Protein AF-A0AAN8P6S6-F1 (afdb_monomer_lite)

InterPro domains:
  IPR006800 Pellino family [PTHR12098] (1-73)
  IPR048335 Pellino, RING domain [PF20723] (1-73)

Structure (mmCIF, N/CA/C/O backbone):
data_AF-A0AAN8P6S6-F1
#
_entry.id   AF-A0AAN8P6S6-F1
#
loop_
_atom_site.group_PDB
_atom_site.id
_atom_site.type_symbol
_atom_site.label_atom_id
_atom_site.label_alt_id
_atom_site.label_comp_id
_atom_site.label_asym_id
_atom_site.label_entity_id
_atom_site.label_seq_id
_atom_site.pdbx_PDB_ins_code
_atom_site.Cartn_x
_atom_site.Cartn_y
_atom_site.Cartn_z
_atom_site.occupancy
_atom_site.B_iso_or_equiv
_atom_site.auth_seq_id
_atom_site.auth_comp_id
_atom_site.auth_asym_id
_atom_site.auth_atom_id
_atom_site.pdbx_PDB_model_num
ATOM 1 N N . MET A 1 1 ? 11.545 -2.018 9.851 1.00 45.41 1 MET A N 1
ATOM 2 C CA . MET A 1 1 ? 10.663 -2.284 8.690 1.00 45.41 1 MET A CA 1
ATOM 3 C C . MET A 1 1 ? 9.993 -3.631 8.914 1.00 45.41 1 MET A C 1
ATOM 5 O O . MET A 1 1 ? 10.685 -4.524 9.376 1.00 45.41 1 MET A O 1
ATOM 9 N N . GLY A 1 2 ? 8.686 -3.769 8.664 1.00 50.09 2 GLY A N 1
ATOM 10 C CA . GLY A 1 2 ? 8.011 -5.082 8.684 1.00 50.09 2 GLY A CA 1
ATOM 11 C C . GLY A 1 2 ? 7.575 -5.629 10.051 1.00 50.09 2 GLY A C 1
ATOM 12 O O . GLY A 1 2 ? 7.358 -6.824 10.173 1.00 50.09 2 GLY A O 1
ATOM 13 N N . ILE A 1 3 ? 7.453 -4.784 11.080 1.00 53.88 3 ILE A N 1
ATOM 14 C CA . ILE A 1 3 ? 6.945 -5.206 12.405 1.00 53.88 3 ILE A CA 1
ATOM 15 C C . ILE A 1 3 ? 5.414 -5.212 12.478 1.00 53.88 3 ILE A C 1
ATOM 17 O O . ILE A 1 3 ? 4.843 -5.667 13.464 1.00 53.88 3 ILE A O 1
ATOM 21 N N . GLU A 1 4 ? 4.749 -4.698 11.445 1.00 57.47 4 GLU A N 1
ATOM 22 C CA . GLU A 1 4 ? 3.303 -4.791 11.330 1.00 57.47 4 GLU A CA 1
ATOM 23 C C . GLU A 1 4 ? 2.937 -6.124 10.689 1.00 57.47 4 GLU A C 1
ATOM 25 O O . GLU A 1 4 ? 3.529 -6.497 9.670 1.00 57.47 4 GLU A O 1
ATOM 30 N N . PRO A 1 5 ? 1.977 -6.850 11.270 1.00 57.09 5 PRO A N 1
ATOM 31 C CA . PRO A 1 5 ? 1.565 -8.118 10.714 1.00 57.09 5 PRO A CA 1
ATOM 32 C C . PRO A 1 5 ? 0.935 -7.896 9.333 1.00 57.09 5 PRO A C 1
ATOM 34 O O . PRO A 1 5 ? 0.168 -6.957 9.125 1.00 57.09 5 PRO A O 1
ATOM 37 N N . ALA A 1 6 ? 1.247 -8.790 8.392 1.00 54.88 6 ALA A N 1
ATOM 38 C CA . ALA A 1 6 ? 0.648 -8.811 7.051 1.00 54.88 6 ALA A CA 1
ATOM 39 C C . ALA A 1 6 ? -0.857 -9.141 7.065 1.00 54.88 6 ALA A C 1
ATOM 41 O O . ALA A 1 6 ? -1.540 -9.052 6.046 1.00 54.88 6 ALA A O 1
ATOM 42 N N . PHE A 1 7 ? -1.361 -9.546 8.230 1.00 51.72 7 PHE A N 1
ATOM 43 C CA . PHE A 1 7 ? -2.722 -9.976 8.497 1.00 51.72 7 PHE A CA 1
ATOM 44 C C . PHE A 1 7 ? -3.209 -9.315 9.788 1.00 51.72 7 PHE A C 1
ATOM 46 O O . PHE A 1 7 ? -2.422 -8.965 10.664 1.00 51.72 7 PHE A O 1
ATOM 53 N N . TYR A 1 8 ? -4.520 -9.144 9.916 1.00 55.47 8 TYR A N 1
ATOM 54 C CA . TYR A 1 8 ? -5.146 -8.545 11.090 1.00 55.47 8 TYR A CA 1
ATOM 55 C C . TYR A 1 8 ? -4.855 -9.368 12.361 1.00 55.47 8 TYR A C 1
AT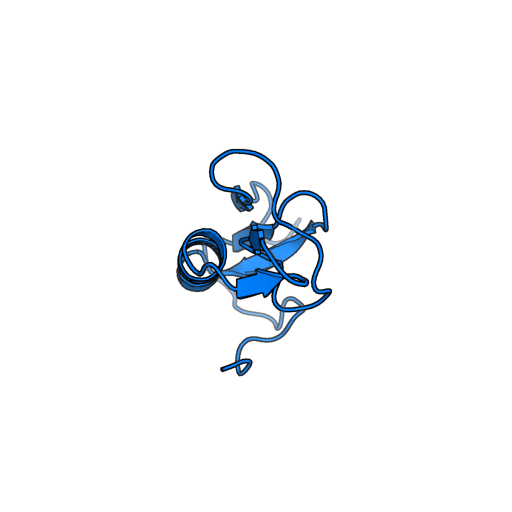OM 57 O O . TYR A 1 8 ? -5.329 -10.493 12.495 1.00 55.47 8 TYR A O 1
ATOM 65 N N . VAL A 1 9 ? -4.098 -8.806 13.313 1.00 56.47 9 VAL A N 1
ATOM 66 C CA . VAL A 1 9 ? -3.847 -9.414 14.636 1.00 56.47 9 VAL A CA 1
ATOM 67 C C . VAL A 1 9 ? -4.601 -8.617 15.699 1.00 56.47 9 VAL A C 1
ATOM 69 O O . VAL A 1 9 ? -4.011 -7.886 16.488 1.00 56.47 9 VAL A O 1
ATOM 72 N N . GLY A 1 10 ? -5.932 -8.709 15.675 1.00 53.84 10 GLY A N 1
ATOM 73 C CA . GLY A 1 10 ? -6.787 -8.388 16.826 1.00 53.84 10 GLY A CA 1
ATOM 74 C C . GLY A 1 10 ? -6.677 -6.975 17.413 1.00 53.84 10 GLY A C 1
ATOM 75 O O . GLY A 1 10 ? -6.892 -6.809 18.615 1.00 53.84 10 GLY A O 1
ATOM 76 N N . ILE A 1 11 ? -6.354 -5.953 16.615 1.00 54.81 11 ILE A N 1
ATOM 77 C CA . ILE A 1 11 ? -6.360 -4.566 17.096 1.00 54.81 11 ILE A CA 1
ATOM 78 C C . ILE A 1 11 ? -7.817 -4.090 17.122 1.00 54.81 11 ILE A C 1
ATOM 80 O O . ILE A 1 11 ? -8.395 -3.778 16.088 1.00 54.81 11 ILE A O 1
ATOM 84 N N . LYS A 1 12 ? -8.407 -4.043 18.322 1.00 53.00 12 LYS A N 1
ATOM 85 C CA . LYS A 1 12 ? -9.84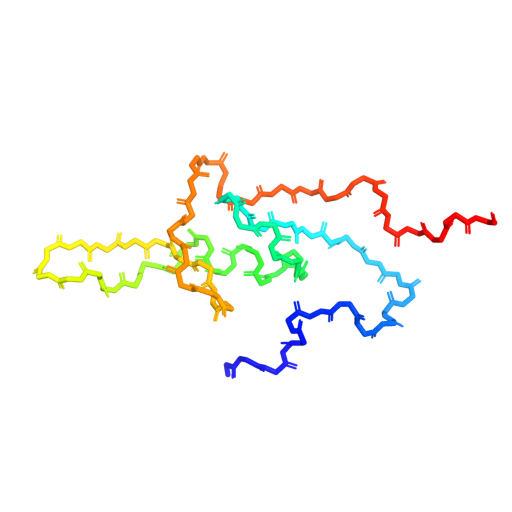3 -3.813 18.580 1.00 53.00 12 LYS A CA 1
ATOM 86 C C . LYS A 1 12 ? -10.400 -2.423 18.216 1.00 53.00 12 LYS A C 1
ATOM 88 O O . LYS A 1 12 ? -11.517 -2.106 18.599 1.00 53.00 12 LYS A O 1
ATOM 93 N N . SER A 1 13 ? -9.652 -1.565 17.529 1.00 58.06 13 SER A N 1
ATOM 94 C CA . SER A 1 13 ? -10.142 -0.257 17.080 1.00 58.06 13 SER A CA 1
ATOM 95 C C . SER A 1 13 ? -9.120 0.377 16.137 1.00 58.06 13 SER A C 1
ATOM 97 O O . SER A 1 13 ? -7.960 0.545 16.516 1.00 58.06 13 SER A O 1
ATOM 99 N N . GLY A 1 14 ? -9.523 0.731 14.915 1.00 63.78 14 GLY A N 1
ATOM 100 C CA . GLY A 1 14 ? -8.663 1.485 14.001 1.00 63.78 14 GLY A CA 1
ATOM 101 C C . GLY A 1 14 ? -9.162 1.531 12.559 1.00 63.78 14 GLY A C 1
ATOM 102 O O . GLY A 1 14 ? -9.792 0.593 12.087 1.00 63.78 14 GLY A O 1
ATOM 103 N N . ASN A 1 15 ? -8.834 2.619 11.849 1.00 76.88 15 ASN A N 1
ATOM 104 C CA . ASN A 1 15 ? -9.043 2.723 10.404 1.00 76.88 15 ASN A CA 1
ATOM 105 C C . ASN A 1 15 ? -7.998 1.867 9.662 1.00 76.88 15 ASN A C 1
ATOM 107 O O . ASN A 1 15 ? -6.822 2.235 9.583 1.00 76.88 15 ASN A O 1
ATOM 111 N N . PHE A 1 16 ? -8.434 0.746 9.096 1.00 86.75 16 PHE A N 1
ATOM 112 C CA . PHE A 1 16 ? -7.662 -0.115 8.202 1.00 86.75 16 PHE A CA 1
ATOM 113 C C . PHE A 1 16 ? -7.821 0.260 6.728 1.00 86.75 16 PHE A C 1
ATOM 115 O O . PHE A 1 16 ? -8.863 0.726 6.258 1.00 86.75 16 PHE A O 1
ATOM 122 N N . TYR A 1 17 ? -6.762 0.008 5.976 1.00 91.62 17 TYR A N 1
ATOM 123 C CA . TYR A 1 17 ? -6.691 0.280 4.552 1.00 91.62 17 TYR A CA 1
ATOM 124 C C . TYR A 1 17 ? -6.163 -0.955 3.833 1.00 91.62 17 TYR A C 1
ATOM 126 O O . TYR A 1 17 ? -5.374 -1.705 4.402 1.00 91.62 17 TYR A O 1
ATOM 134 N N . ALA A 1 18 ? -6.586 -1.165 2.592 1.00 92.94 18 ALA A N 1
ATOM 135 C CA . ALA A 1 18 ? -6.093 -2.235 1.736 1.00 92.94 18 ALA A CA 1
ATOM 136 C C . ALA A 1 18 ? -5.341 -1.656 0.540 1.00 92.94 18 ALA A C 1
ATOM 138 O O . ALA A 1 18 ? -5.818 -0.717 -0.101 1.00 92.94 18 ALA A O 1
ATOM 139 N N . PHE A 1 19 ? -4.181 -2.224 0.228 1.00 94.62 19 PHE A N 1
ATOM 140 C CA . PHE A 1 19 ? -3.439 -1.898 -0.986 1.00 94.62 19 PHE A CA 1
ATOM 141 C C . PHE A 1 19 ? -4.192 -2.373 -2.233 1.00 94.62 19 PHE A C 1
ATOM 143 O O . PHE A 1 19 ? -4.760 -3.462 -2.246 1.00 94.62 19 PHE A O 1
ATOM 150 N N . SER A 1 20 ? -4.178 -1.575 -3.299 1.00 94.81 20 SER A N 1
ATOM 151 C CA . SER A 1 20 ? -4.793 -1.926 -4.583 1.00 94.81 20 SER A CA 1
ATOM 152 C C . SER A 1 20 ? -3.705 -2.250 -5.612 1.00 94.81 20 SER A C 1
ATOM 154 O O . SER A 1 20 ? -2.785 -1.444 -5.751 1.00 94.81 20 SER A O 1
ATOM 156 N N . PRO A 1 21 ? -3.774 -3.380 -6.342 1.00 95.44 21 PRO A N 1
ATOM 157 C CA . PRO A 1 21 ? -4.909 -4.307 -6.432 1.00 95.44 21 PRO A CA 1
ATOM 158 C C . PRO A 1 21 ? -4.838 -5.518 -5.483 1.00 95.44 21 PRO A C 1
ATOM 160 O O . PRO A 1 21 ? -5.751 -6.336 -5.475 1.00 95.44 21 PRO A O 1
ATOM 163 N N . CYS A 1 22 ? -3.763 -5.688 -4.708 1.00 94.69 22 CYS A N 1
ATOM 164 C CA . CYS A 1 22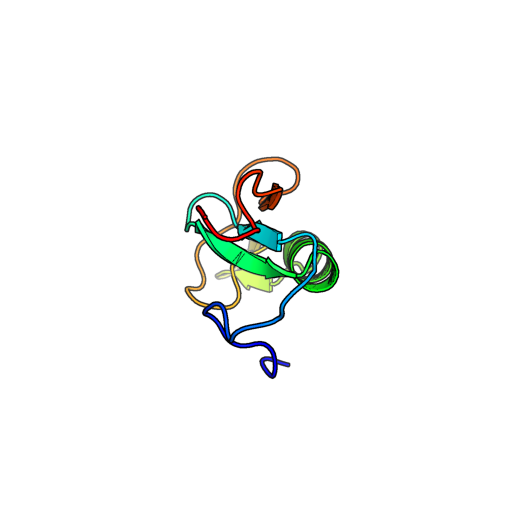 ? -3.493 -6.961 -4.025 1.00 94.69 22 CYS A CA 1
ATOM 165 C C . CYS A 1 22 ? -4.329 -7.231 -2.761 1.00 94.69 22 CYS A C 1
ATOM 167 O O . CYS A 1 22 ? -4.312 -8.349 -2.256 1.00 94.69 22 CYS A O 1
ATOM 169 N N . GLY A 1 23 ? -5.023 -6.231 -2.219 1.00 92.06 23 GLY A N 1
ATOM 170 C CA . GLY A 1 23 ? -5.934 -6.379 -1.083 1.00 92.06 23 GLY A CA 1
ATOM 171 C C . GLY A 1 23 ? -5.268 -6.544 0.286 1.00 92.06 23 GLY A C 1
ATOM 172 O O . GLY A 1 23 ? -5.979 -6.608 1.286 1.00 92.06 23 GLY A O 1
ATOM 173 N N . HIS A 1 24 ? -3.932 -6.583 0.374 1.00 92.06 24 HIS A N 1
ATOM 174 C CA . HIS A 1 24 ? -3.245 -6.685 1.664 1.00 92.06 24 HIS A CA 1
ATOM 175 C C . HIS A 1 24 ? -3.595 -5.498 2.560 1.00 92.06 24 HIS A C 1
ATOM 177 O O . HIS A 1 24 ? -3.487 -4.338 2.154 1.00 92.06 24 HIS A O 1
ATOM 183 N N . MET A 1 25 ? -4.011 -5.818 3.781 1.00 89.31 25 MET A N 1
ATOM 184 C CA . MET A 1 25 ? -4.539 -4.859 4.736 1.00 89.31 25 MET A CA 1
ATOM 185 C C . MET A 1 25 ? -3.440 -4.342 5.654 1.00 89.31 25 MET A C 1
ATOM 187 O O . MET A 1 25 ? -2.527 -5.070 6.036 1.00 89.31 25 MET A O 1
ATOM 191 N N . THR A 1 26 ? -3.536 -3.075 6.031 1.00 86.62 26 THR A N 1
ATOM 192 C CA . THR A 1 26 ? -2.587 -2.430 6.931 1.00 86.62 26 THR A CA 1
ATOM 193 C C . THR A 1 26 ? -3.211 -1.208 7.612 1.00 86.62 26 THR A C 1
ATOM 195 O O . THR A 1 26 ? -4.370 -0.857 7.370 1.00 86.62 26 THR A O 1
ATOM 198 N N . THR A 1 27 ? -2.456 -0.563 8.496 1.00 86.56 27 THR A N 1
ATOM 199 C CA . THR A 1 27 ? -2.854 0.692 9.136 1.00 86.56 27 THR A CA 1
ATOM 200 C C . THR A 1 27 ? -2.778 1.860 8.148 1.00 86.56 27 THR A C 1
ATOM 202 O O . THR A 1 27 ? -2.034 1.819 7.167 1.00 86.56 27 THR A O 1
ATOM 205 N N . GLU A 1 28 ? -3.495 2.954 8.418 1.00 88.25 28 GLU A N 1
ATOM 206 C CA . GLU A 1 28 ? -3.410 4.172 7.592 1.00 88.25 28 GLU A CA 1
ATOM 207 C C . GLU A 1 28 ? -1.977 4.673 7.401 1.00 88.25 28 GLU A C 1
ATOM 209 O O . GLU A 1 28 ? -1.580 5.072 6.305 1.00 88.25 28 GLU A O 1
ATOM 214 N N . LYS A 1 29 ? -1.198 4.656 8.489 1.00 87.62 29 LYS A N 1
ATOM 215 C CA . LYS A 1 29 ? 0.182 5.144 8.506 1.00 87.62 29 LYS A CA 1
ATOM 216 C C . LYS A 1 29 ? 1.029 4.381 7.493 1.00 87.62 29 LYS A C 1
ATOM 218 O O . LYS A 1 29 ? 1.811 4.984 6.761 1.00 87.62 29 LYS A O 1
ATOM 223 N N . THR A 1 30 ? 0.830 3.076 7.428 1.00 89.25 30 THR A N 1
ATOM 224 C CA . THR A 1 30 ? 1.623 2.180 6.593 1.00 89.25 30 THR A CA 1
ATOM 225 C C . THR A 1 30 ? 1.150 2.184 5.156 1.00 89.25 30 THR A C 1
ATOM 227 O O . THR A 1 30 ? 1.985 2.232 4.254 1.00 89.25 30 THR A O 1
ATOM 230 N N . ALA A 1 31 ? -0.161 2.272 4.926 1.00 91.81 31 ALA A N 1
ATOM 231 C CA . ALA A 1 31 ? -0.707 2.509 3.595 1.00 91.81 31 ALA A CA 1
ATOM 232 C C . ALA A 1 31 ? -0.133 3.796 2.973 1.00 91.81 31 ALA A C 1
ATOM 234 O O . ALA A 1 31 ? 0.418 3.765 1.871 1.00 91.81 31 ALA A O 1
ATOM 235 N N . LYS A 1 32 ? -0.158 4.910 3.721 1.00 92.69 32 LYS A N 1
ATOM 236 C CA . LYS A 1 32 ? 0.426 6.191 3.290 1.00 92.69 32 LYS A CA 1
ATOM 237 C C . LYS A 1 32 ? 1.922 6.084 3.022 1.00 92.69 32 LYS A C 1
ATOM 239 O O . LYS A 1 32 ? 2.366 6.486 1.950 1.00 92.69 32 LYS A O 1
ATOM 244 N N . PHE A 1 33 ? 2.681 5.517 3.958 1.00 91.62 33 PHE A N 1
ATOM 245 C CA . PHE A 1 33 ? 4.131 5.387 3.826 1.00 91.62 33 PHE A CA 1
ATOM 246 C C . PHE A 1 33 ? 4.524 4.625 2.553 1.00 91.62 33 PHE A C 1
ATOM 248 O O . PHE A 1 33 ? 5.303 5.133 1.747 1.00 91.62 33 PHE A O 1
ATOM 255 N N . TRP A 1 34 ? 3.949 3.442 2.324 1.00 92.12 34 TRP A N 1
ATOM 256 C CA . TRP A 1 34 ? 4.318 2.613 1.172 1.00 92.12 34 TRP A CA 1
ATOM 257 C C . TRP A 1 34 ? 3.764 3.124 -0.156 1.00 92.12 34 TRP A C 1
ATOM 259 O O . TRP A 1 34 ? 4.411 2.928 -1.175 1.00 92.12 34 TRP A O 1
ATOM 269 N N . SER A 1 35 ? 2.645 3.855 -0.159 1.00 92.69 35 SER A N 1
ATOM 270 C CA . SER A 1 35 ? 2.154 4.520 -1.378 1.00 92.69 35 SER A CA 1
ATOM 271 C C . SER A 1 35 ? 3.060 5.636 -1.902 1.00 92.69 35 SER A C 1
ATOM 273 O O . SER A 1 35 ? 3.028 5.953 -3.086 1.00 92.69 35 SER A O 1
ATOM 275 N N . GLN A 1 36 ? 3.852 6.248 -1.019 1.00 91.38 36 GLN A N 1
ATOM 276 C CA . GLN A 1 36 ? 4.751 7.359 -1.345 1.00 91.38 36 GLN A CA 1
ATOM 277 C C . GLN A 1 36 ? 6.209 6.906 -1.469 1.00 91.38 36 GLN A C 1
ATOM 279 O O . GLN A 1 36 ? 7.057 7.661 -1.940 1.00 91.38 36 GLN A O 1
ATOM 284 N N . THR A 1 37 ? 6.508 5.677 -1.042 1.00 89.50 37 THR A N 1
ATOM 285 C CA . THR A 1 37 ? 7.849 5.104 -1.115 1.00 89.50 37 THR A CA 1
ATOM 286 C C . THR A 1 37 ? 8.054 4.484 -2.490 1.00 89.50 37 THR A C 1
ATOM 288 O O . THR A 1 37 ? 7.605 3.376 -2.763 1.00 89.50 37 THR A O 1
ATOM 291 N N . ALA A 1 38 ? 8.763 5.211 -3.345 1.00 83.19 38 ALA A N 1
ATOM 292 C CA . ALA A 1 38 ? 9.261 4.718 -4.618 1.00 83.19 38 ALA A CA 1
ATOM 293 C C . ALA A 1 38 ? 10.350 3.656 -4.389 1.00 83.19 38 ALA A C 1
ATOM 295 O O . ALA A 1 38 ? 11.434 3.974 -3.894 1.00 83.19 38 ALA A O 1
ATOM 296 N N . ILE A 1 39 ? 10.075 2.404 -4.758 1.00 83.44 39 ILE A N 1
ATOM 297 C CA . ILE A 1 39 ? 11.066 1.325 -4.726 1.00 83.44 39 ILE A CA 1
ATOM 298 C C . ILE A 1 39 ? 11.633 1.144 -6.136 1.00 83.44 39 ILE A C 1
ATOM 300 O O . ILE A 1 39 ? 10.856 1.090 -7.093 1.00 83.44 39 ILE A O 1
ATOM 304 N N . PRO A 1 40 ? 12.964 1.040 -6.297 1.00 82.31 40 PRO A N 1
ATOM 305 C CA . PRO A 1 40 ? 13.551 0.703 -7.584 1.00 82.31 40 PRO A CA 1
ATOM 306 C C . PRO A 1 40 ? 13.016 -0.651 -8.070 1.00 82.31 40 PRO A C 1
ATOM 308 O O . PRO A 1 40 ? 13.167 -1.676 -7.404 1.00 82.31 40 PRO A O 1
ATOM 311 N N . HIS A 1 41 ? 12.392 -0.635 -9.241 1.00 75.06 41 HIS A N 1
ATOM 312 C CA . HIS A 1 41 ? 11.820 -1.788 -9.914 1.00 75.06 41 HIS A CA 1
ATOM 313 C C . HIS A 1 41 ? 12.463 -1.936 -11.300 1.00 75.06 41 HIS A C 1
ATOM 315 O O . HIS A 1 41 ? 12.299 -1.105 -12.199 1.00 75.06 41 HIS A O 1
ATOM 321 N N . GLY A 1 42 ? 13.242 -3.007 -11.469 1.00 73.44 42 GLY A N 1
ATOM 322 C CA . GLY A 1 42 ? 14.019 -3.248 -12.684 1.00 73.44 42 GLY A CA 1
ATOM 323 C C . GLY A 1 42 ? 15.113 -2.199 -12.911 1.00 73.44 42 GLY A C 1
ATOM 324 O O . GLY A 1 42 ? 15.709 -1.683 -11.970 1.00 73.44 42 GLY A O 1
ATOM 325 N N . THR A 1 43 ? 15.413 -1.914 -14.178 1.00 71.44 43 THR A N 1
ATOM 326 C CA . THR A 1 43 ? 16.545 -1.054 -14.564 1.00 71.44 43 THR A CA 1
ATOM 327 C C . THR A 1 43 ? 16.187 0.433 -14.647 1.00 71.44 43 THR A C 1
ATOM 329 O O . THR A 1 43 ? 17.097 1.251 -14.641 1.00 71.44 43 THR A O 1
ATOM 332 N N . ASN A 1 44 ? 14.896 0.793 -14.734 1.00 64.25 44 ASN A N 1
ATOM 333 C CA . ASN A 1 44 ? 14.453 2.165 -15.043 1.00 64.25 44 ASN A CA 1
ATOM 334 C C . ASN A 1 44 ? 13.154 2.621 -14.335 1.00 64.25 44 ASN A C 1
ATOM 336 O O . ASN A 1 44 ? 12.660 3.703 -14.645 1.00 64.25 44 ASN A O 1
ATOM 340 N N . GLY A 1 45 ? 12.564 1.823 -13.436 1.00 71.88 45 GLY A N 1
ATOM 341 C CA . GLY A 1 45 ? 11.287 2.147 -12.787 1.00 71.88 45 GLY A CA 1
ATOM 342 C C . GLY A 1 45 ? 11.441 2.442 -11.299 1.00 71.88 45 GLY A C 1
ATOM 343 O O . GLY A 1 45 ? 12.214 1.780 -10.614 1.00 71.88 45 GLY A O 1
ATOM 344 N N . PHE A 1 46 ? 10.693 3.418 -10.793 1.00 82.19 46 PHE A N 1
ATOM 345 C CA . PHE A 1 46 ? 10.487 3.635 -9.364 1.00 82.19 46 PHE A CA 1
ATOM 346 C C . PHE A 1 46 ? 8.992 3.522 -9.101 1.00 82.19 46 PHE A C 1
ATOM 348 O O . PHE A 1 46 ? 8.246 4.443 -9.424 1.00 82.19 46 PHE A O 1
ATOM 355 N N . ASP A 1 47 ? 8.571 2.401 -8.524 1.00 88.12 47 ASP A N 1
ATOM 356 C CA . ASP A 1 47 ? 7.159 2.113 -8.295 1.00 88.12 47 ASP A CA 1
ATOM 357 C C . ASP A 1 47 ? 6.887 1.960 -6.801 1.00 88.12 47 ASP A C 1
ATOM 359 O O . ASP A 1 47 ? 7.668 1.363 -6.055 1.00 88.12 47 ASP A O 1
ATOM 363 N N . ALA A 1 48 ? 5.755 2.497 -6.354 1.00 92.56 48 ALA A N 1
ATOM 364 C CA . ALA A 1 48 ? 5.214 2.139 -5.055 1.00 92.56 48 ALA A CA 1
ATOM 365 C C . ALA A 1 48 ? 4.685 0.703 -5.142 1.00 92.56 48 ALA A C 1
ATOM 367 O O . ALA A 1 48 ? 3.899 0.376 -6.034 1.00 92.56 48 ALA A O 1
ATOM 368 N N . VAL A 1 49 ? 5.105 -0.163 -4.223 1.00 92.69 49 VAL A N 1
ATOM 369 C CA . VAL A 1 49 ? 4.709 -1.577 -4.209 1.00 92.69 49 VAL A CA 1
ATOM 370 C C . VAL A 1 49 ? 4.166 -1.966 -2.843 1.00 92.69 49 VAL A C 1
ATOM 372 O O . VAL A 1 49 ? 4.540 -1.408 -1.810 1.00 92.69 49 VAL A O 1
ATOM 375 N N . CYS A 1 50 ? 3.290 -2.964 -2.829 1.00 92.12 50 CYS A N 1
ATOM 376 C CA . CYS A 1 50 ? 2.865 -3.594 -1.593 1.00 92.12 50 CYS A CA 1
ATOM 377 C C . CYS A 1 50 ? 4.071 -4.278 -0.919 1.00 92.12 50 CYS A C 1
ATOM 379 O O . CYS A 1 50 ? 4.695 -5.143 -1.538 1.00 92.12 50 CYS A O 1
ATOM 381 N N . PRO A 1 51 ? 4.375 -3.982 0.356 1.00 89.44 51 PRO A N 1
ATOM 382 C CA . PRO A 1 51 ? 5.533 -4.554 1.046 1.00 89.44 51 PRO A CA 1
ATOM 383 C C . PRO A 1 51 ? 5.386 -6.048 1.369 1.00 89.44 51 PRO A C 1
ATOM 385 O O . PRO A 1 51 ? 6.358 -6.683 1.764 1.00 89.44 51 PRO A O 1
ATOM 388 N N . PHE A 1 52 ? 4.183 -6.611 1.231 1.00 88.38 52 PHE A N 1
ATOM 389 C CA . PHE A 1 52 ? 3.895 -8.004 1.578 1.00 88.38 52 PHE A CA 1
ATOM 390 C C . PHE A 1 52 ? 4.046 -8.958 0.392 1.00 88.38 52 PHE A C 1
ATOM 392 O O . PHE A 1 52 ? 4.474 -10.093 0.567 1.00 88.38 52 PHE A O 1
ATOM 399 N N . CYS A 1 53 ? 3.700 -8.504 -0.815 1.00 91.31 53 CYS A N 1
ATOM 400 C CA . CYS A 1 53 ? 3.680 -9.346 -2.015 1.00 91.31 53 CYS A CA 1
ATOM 401 C C . CYS A 1 53 ? 4.378 -8.723 -3.229 1.00 91.31 53 CYS A C 1
ATOM 403 O O . CYS A 1 53 ? 4.310 -9.289 -4.316 1.00 91.31 53 CYS A O 1
ATOM 405 N N . ALA A 1 54 ? 5.007 -7.556 -3.064 1.00 90.25 54 ALA A N 1
ATOM 406 C CA . ALA A 1 54 ? 5.707 -6.805 -4.109 1.00 90.25 54 ALA A CA 1
ATOM 407 C C . ALA A 1 54 ? 4.848 -6.396 -5.325 1.00 90.25 54 ALA A C 1
ATOM 409 O O . ALA A 1 54 ? 5.378 -5.905 -6.315 1.00 90.25 54 ALA A O 1
ATOM 410 N N . THR A 1 55 ? 3.520 -6.548 -5.264 1.00 92.56 55 THR A N 1
ATOM 411 C CA . THR A 1 55 ? 2.620 -6.068 -6.321 1.00 92.56 55 THR A CA 1
ATOM 412 C C . THR A 1 55 ? 2.667 -4.545 -6.397 1.00 92.56 55 THR A C 1
ATOM 414 O O . THR A 1 55 ? 2.464 -3.883 -5.376 1.00 92.56 55 THR A O 1
ATOM 417 N N . SER A 1 56 ? 2.880 -3.994 -7.593 1.00 93.06 56 SER A N 1
ATOM 418 C CA . SER A 1 56 ? 2.813 -2.551 -7.833 1.00 93.06 56 SER A CA 1
ATOM 419 C C . SER A 1 56 ? 1.449 -1.990 -7.455 1.00 93.06 56 SER A C 1
ATOM 421 O O . SER A 1 56 ? 0.406 -2.548 -7.808 1.00 93.06 56 SER A O 1
ATOM 423 N N . LEU A 1 57 ? 1.465 -0.883 -6.719 1.00 94.06 57 LEU A N 1
ATOM 424 C CA . LEU A 1 57 ? 0.256 -0.188 -6.317 1.00 94.06 57 LEU A CA 1
ATOM 425 C C . LEU A 1 57 ? -0.319 0.557 -7.518 1.00 94.06 57 LEU A C 1
ATOM 427 O O . LEU A 1 57 ? 0.387 1.281 -8.217 1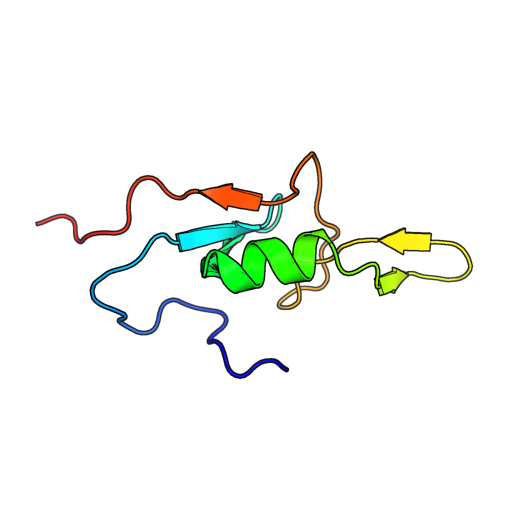.00 94.06 57 LEU A O 1
ATOM 431 N N . SER A 1 58 ? -1.612 0.368 -7.759 1.00 92.81 58 SER A N 1
ATOM 432 C CA . SER A 1 58 ? -2.303 0.940 -8.915 1.00 92.81 58 SER A CA 1
ATOM 433 C C . SER A 1 58 ? -3.307 2.014 -8.507 1.00 92.81 58 SER A C 1
ATOM 435 O O . SER A 1 58 ? -4.023 1.859 -7.515 1.00 92.81 58 SER A O 1
ATOM 437 N N . GLY A 1 59 ? -3.415 3.064 -9.324 1.00 89.94 59 GLY A N 1
ATOM 438 C CA . GLY A 1 59 ? -4.298 4.204 -9.075 1.00 89.94 59 GLY A CA 1
ATOM 439 C C . GLY A 1 59 ? -3.755 5.165 -8.013 1.00 89.94 59 GLY A C 1
ATOM 440 O O . GLY A 1 59 ? -2.722 4.921 -7.397 1.00 89.94 59 GLY A O 1
ATOM 441 N N . TYR A 1 60 ? -4.464 6.272 -7.788 1.00 90.44 60 TYR A N 1
ATOM 442 C CA . TYR A 1 60 ? -4.131 7.234 -6.737 1.00 90.44 60 TYR A CA 1
ATOM 443 C C . TYR A 1 60 ? -5.161 7.133 -5.600 1.00 90.44 60 TYR A C 1
ATOM 445 O O . TYR A 1 60 ? -6.352 7.292 -5.875 1.00 90.44 60 TYR A O 1
ATOM 453 N N . PRO A 1 61 ? -4.753 6.859 -4.343 1.00 93.62 61 PRO A N 1
ATOM 454 C CA . PRO A 1 61 ? -3.377 6.797 -3.831 1.00 93.62 61 PRO A CA 1
ATOM 455 C C . PRO A 1 61 ? -2.752 5.381 -3.784 1.00 93.62 61 PRO A C 1
ATOM 457 O O . PRO A 1 61 ? -1.772 5.179 -3.078 1.00 93.62 61 PRO A O 1
ATOM 460 N N . GLY A 1 62 ? -3.309 4.372 -4.462 1.00 94.69 62 GLY A N 1
ATOM 461 C CA . GLY A 1 62 ? -2.774 2.997 -4.425 1.00 94.69 62 GLY A CA 1
ATOM 462 C C . GLY A 1 62 ? -3.235 2.160 -3.223 1.00 94.69 62 GLY A C 1
ATOM 463 O O . GLY A 1 62 ? -2.798 1.024 -3.036 1.00 94.69 62 GLY A O 1
ATOM 464 N N . TYR A 1 63 ? -4.149 2.695 -2.413 1.00 95.19 63 TYR A N 1
ATOM 465 C CA . TYR A 1 63 ? -4.819 2.000 -1.316 1.00 95.19 63 TYR A CA 1
ATOM 466 C C . TYR A 1 63 ? -6.231 2.563 -1.100 1.00 95.19 63 TYR A C 1
ATOM 468 O O . TYR A 1 63 ? -6.529 3.686 -1.509 1.00 95.19 63 TYR A O 1
ATOM 476 N N . THR A 1 64 ? -7.098 1.794 -0.441 1.00 94.50 64 THR A N 1
ATOM 477 C CA . THR A 1 64 ? -8.479 2.183 -0.115 1.00 94.50 64 THR A CA 1
ATOM 478 C C . THR A 1 64 ? -8.795 1.955 1.357 1.00 94.50 64 THR A C 1
ATOM 480 O O . THR A 1 64 ? -8.274 1.019 1.962 1.00 94.50 64 THR A O 1
ATOM 483 N N . ARG A 1 65 ? -9.647 2.799 1.948 1.00 92.12 65 ARG A N 1
ATOM 484 C CA . ARG A 1 65 ? -10.116 2.621 3.329 1.00 92.12 65 ARG A CA 1
ATOM 485 C C . ARG A 1 65 ? -11.156 1.508 3.370 1.00 92.12 65 ARG A C 1
ATOM 487 O O . ARG A 1 65 ? -12.118 1.541 2.606 1.00 92.12 65 ARG A O 1
ATOM 494 N N . LEU A 1 66 ? -10.995 0.559 4.285 1.00 87.25 66 LEU A N 1
ATOM 495 C CA . LEU A 1 66 ? -12.008 -0.471 4.506 1.00 87.25 66 LEU A CA 1
ATOM 496 C C . LEU A 1 66 ? -13.213 0.130 5.240 1.00 87.25 66 LEU A C 1
ATOM 498 O O . LEU A 1 66 ? -13.053 0.974 6.115 1.00 87.25 66 LEU A O 1
ATOM 502 N N . ILE A 1 67 ? -14.419 -0.292 4.870 1.00 84.38 67 ILE A N 1
ATOM 503 C CA . ILE A 1 67 ? -15.669 0.185 5.489 1.00 84.38 67 ILE A CA 1
ATOM 504 C C . ILE A 1 67 ? -16.218 -0.786 6.540 1.00 84.38 67 ILE A C 1
ATOM 506 O O . ILE A 1 67 ? -17.007 -0.381 7.384 1.00 84.38 67 ILE A O 1
ATOM 510 N N . PHE A 1 68 ? -15.755 -2.038 6.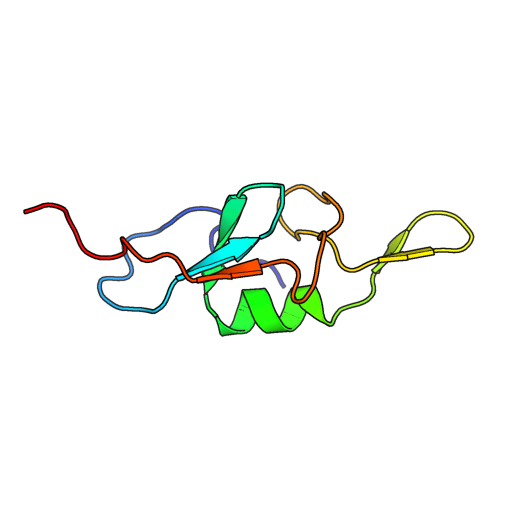527 1.00 75.69 68 PHE A N 1
ATOM 511 C CA . PHE A 1 68 ? -16.073 -3.052 7.530 1.00 75.69 68 PHE A CA 1
ATOM 512 C C . PHE A 1 68 ? -14.790 -3.406 8.273 1.00 75.69 68 PHE A C 1
ATOM 514 O O . PHE A 1 68 ? -13.871 -3.992 7.704 1.00 75.69 68 PHE A O 1
ATOM 521 N N . GLN A 1 69 ? -14.699 -2.937 9.512 1.00 69.94 69 GLN A N 1
ATOM 522 C CA . GLN A 1 69 ? -13.500 -3.032 10.353 1.00 69.94 69 GLN A CA 1
ATOM 523 C C . GLN A 1 69 ? -13.825 -3.418 11.794 1.00 69.94 69 GLN A C 1
ATOM 525 O O . GLN A 1 69 ? -12.925 -3.771 12.548 1.00 69.94 69 GLN A O 1
ATOM 530 N N . ASP A 1 70 ? -15.101 -3.336 12.158 1.00 63.81 70 ASP A N 1
ATOM 531 C CA . ASP A 1 70 ? -15.624 -3.856 13.403 1.00 63.81 70 ASP A CA 1
ATOM 532 C C . ASP A 1 70 ? -16.383 -5.146 13.112 1.00 63.81 70 ASP A C 1
ATOM 534 O O . ASP A 1 70 ? -16.858 -5.372 11.993 1.00 63.81 70 ASP A O 1
ATOM 538 N N . ASN A 1 71 ? -16.417 -6.001 14.122 1.00 55.31 71 ASN A N 1
ATOM 539 C CA . ASN A 1 71 ? -17.056 -7.298 14.073 1.00 55.31 71 ASN A CA 1
ATOM 540 C C . ASN A 1 71 ? -18.495 -7.132 13.563 1.00 55.31 71 ASN A C 1
ATOM 542 O O . ASN A 1 71 ? -19.246 -6.289 14.047 1.00 55.31 71 ASN A O 1
ATOM 546 N N . VAL A 1 72 ? -18.869 -7.953 12.581 1.00 47.38 72 VAL A N 1
ATOM 547 C CA . VAL A 1 72 ? -20.242 -8.458 12.534 1.00 47.38 72 VAL A CA 1
ATOM 548 C C . VAL A 1 72 ? -20.538 -8.954 13.949 1.00 47.38 72 VAL A C 1
ATOM 550 O O . VAL A 1 72 ? -19.806 -9.818 14.437 1.00 47.38 72 VAL A O 1
ATOM 553 N N . ASP A 1 73 ? -21.499 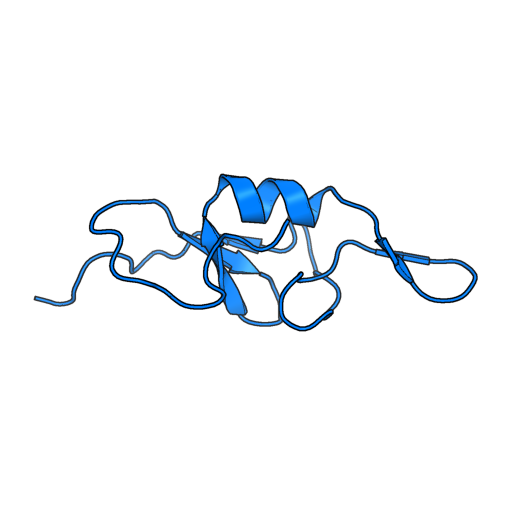-8.313 14.614 1.00 46.91 73 ASP A N 1
ATOM 554 C CA . ASP A 1 73 ? -22.146 -8.861 15.811 1.00 46.91 73 ASP A CA 1
ATOM 555 C C . ASP A 1 73 ? -22.599 -10.307 15.550 1.00 46.91 73 ASP A C 1
ATOM 557 O O . ASP A 1 73 ? -23.148 -10.560 14.447 1.00 46.91 73 ASP A O 1
#

Radius of gyration: 12.92 Å; chains: 1; bounding box: 39×17×34 Å

Secondary structure (DSSP, 8-state):
---S-SS----SS--EEEETTT--EEEHHHHHHHHH--EEETTTEEE-B-TTT-PBP-SSSSEEE-S--S---

pLDDT: mean 79.63, std 15.95, range [45.41, 95.44]

Organism: Polyplax serrata (NCBI:txid468196)

Sequence (73 aa):
MGIEPAFYVGIKSGNFYAFSPCGHMTTEKTAKFWSQTAIPHGTNGFDAVCPFCATSLSGYPGYTRLIFQDNVD

Foldseek 3Di:
DPPWDQDDDPPQDAWWKAFPPPRRIDHPVVLVVLLPQFDDDPDDGGFRADPPPRHGQDDVSRMGTDPDDHDPD